Protein AF-A0A976LM24-F1 (afdb_monomer_lite)

Structure (mmCIF, N/CA/C/O backbone):
data_AF-A0A976LM24-F1
#
_entry.id   AF-A0A976LM24-F1
#
loop_
_atom_site.group_PDB
_atom_site.id
_atom_site.type_symbol
_atom_site.label_atom_id
_atom_site.label_alt_id
_atom_site.label_comp_id
_atom_site.label_asym_id
_atom_site.label_entity_id
_atom_site.label_seq_id
_atom_site.pdbx_PDB_ins_code
_atom_site.Cartn_x
_atom_site.Cartn_y
_atom_site.Cartn_z
_atom_site.occupancy
_atom_site.B_iso_or_equiv
_atom_site.auth_seq_id
_atom_site.auth_comp_id
_atom_site.auth_asym_id
_atom_site.auth_atom_id
_atom_site.pdbx_PDB_model_num
ATOM 1 N N . VAL A 1 1 ? -10.494 2.381 19.025 1.00 65.88 1 VAL A N 1
ATOM 2 C CA . VAL A 1 1 ? -9.481 1.334 18.736 1.00 65.88 1 VAL A CA 1
ATOM 3 C C . VAL A 1 1 ? -9.630 0.720 17.340 1.00 65.88 1 VAL A C 1
ATOM 5 O O . VAL A 1 1 ? -8.696 0.846 16.567 1.00 65.88 1 VAL A O 1
ATOM 8 N N . ARG A 1 2 ? -10.784 0.153 16.935 1.00 68.56 2 ARG A N 1
ATOM 9 C CA . ARG A 1 2 ? -10.962 -0.408 15.566 1.00 68.56 2 ARG A CA 1
ATOM 10 C C . ARG A 1 2 ? -10.611 0.566 14.424 1.00 68.56 2 ARG A C 1
ATOM 12 O O . ARG A 1 2 ? -9.947 0.168 13.478 1.00 68.56 2 ARG A O 1
ATOM 19 N N . ILE A 1 3 ? -11.016 1.837 14.533 1.00 76.50 3 ILE A N 1
ATOM 20 C CA . ILE A 1 3 ? -10.714 2.877 13.528 1.00 76.50 3 ILE A CA 1
ATOM 21 C C . ILE A 1 3 ? -9.214 3.212 13.473 1.00 76.50 3 ILE A C 1
ATOM 23 O O . ILE A 1 3 ? -8.713 3.493 12.394 1.00 76.50 3 ILE A O 1
ATOM 27 N N . LEU A 1 4 ? -8.484 3.131 14.595 1.00 80.94 4 LEU A N 1
ATOM 28 C CA . LEU A 1 4 ? -7.034 3.366 14.627 1.00 80.94 4 LEU A CA 1
ATOM 29 C C . LEU A 1 4 ? -6.302 2.310 13.789 1.00 80.94 4 LEU A C 1
ATOM 31 O O . LEU A 1 4 ? -5.548 2.672 12.899 1.00 80.94 4 LEU A O 1
ATOM 35 N N . PHE A 1 5 ? -6.611 1.027 13.998 1.00 74.25 5 PHE A N 1
ATOM 36 C CA . PHE A 1 5 ? -6.041 -0.072 13.209 1.00 74.25 5 PHE A CA 1
ATOM 37 C C . PHE A 1 5 ? -6.456 -0.023 11.730 1.00 74.25 5 PHE A C 1
ATOM 39 O O . PHE A 1 5 ? -5.657 -0.318 10.842 1.00 74.25 5 PHE A O 1
ATOM 46 N N . LEU A 1 6 ? -7.696 0.380 11.438 1.00 73.75 6 LEU A N 1
ATOM 47 C CA . LEU A 1 6 ? -8.150 0.620 10.063 1.00 73.75 6 LEU A CA 1
ATOM 48 C C . LEU A 1 6 ? -7.375 1.763 9.395 1.00 73.75 6 LEU A C 1
ATOM 50 O O . LEU A 1 6 ? -6.943 1.619 8.255 1.00 73.75 6 LEU A O 1
ATOM 54 N N . MET A 1 7 ? -7.152 2.873 10.099 1.00 82.06 7 MET A N 1
ATOM 55 C CA . MET A 1 7 ? -6.363 3.994 9.585 1.00 82.06 7 MET A CA 1
ATOM 56 C C . MET A 1 7 ? -4.892 3.621 9.412 1.00 82.06 7 MET A C 1
ATOM 58 O O . MET A 1 7 ? -4.327 3.878 8.355 1.00 82.06 7 MET A O 1
ATOM 62 N N . GLU A 1 8 ? -4.285 2.964 10.396 1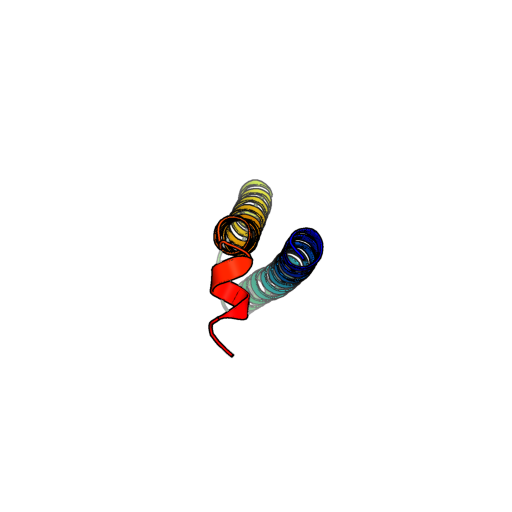.00 77.69 8 GLU A N 1
ATOM 63 C CA . GLU A 1 8 ? -2.895 2.514 10.339 1.00 77.69 8 GLU A CA 1
ATOM 64 C C . GLU A 1 8 ? -2.673 1.527 9.189 1.00 77.69 8 GLU A C 1
ATOM 66 O O . GLU A 1 8 ? -1.768 1.715 8.382 1.00 77.69 8 GLU A O 1
ATOM 71 N N . SER A 1 9 ? -3.556 0.539 9.024 1.00 74.50 9 SER A N 1
ATOM 72 C CA . SER A 1 9 ? -3.484 -0.391 7.891 1.00 74.50 9 SER A CA 1
ATOM 73 C C . SER A 1 9 ? -3.721 0.279 6.536 1.00 74.50 9 SER A C 1
ATOM 75 O O . SER A 1 9 ? -3.059 -0.072 5.560 1.00 74.50 9 SER A O 1
ATOM 77 N N . THR A 1 10 ? -4.598 1.282 6.454 1.00 76.62 10 THR A N 1
ATOM 78 C CA . THR A 1 10 ? -4.798 2.071 5.226 1.00 76.62 10 THR A CA 1
ATOM 79 C C . THR A 1 10 ? -3.549 2.895 4.890 1.00 76.62 10 THR A C 1
ATOM 81 O O . THR A 1 10 ? -3.107 2.927 3.743 1.00 76.62 10 THR A O 1
ATOM 84 N N . VAL A 1 11 ? -2.916 3.521 5.883 1.00 83.75 11 VAL A N 1
ATOM 85 C CA . VAL A 1 11 ? -1.676 4.290 5.685 1.00 83.75 11 VAL A CA 1
ATOM 86 C C . VAL A 1 11 ? -0.515 3.368 5.301 1.00 83.75 11 VAL A C 1
ATOM 88 O O . VAL A 1 11 ? 0.187 3.634 4.329 1.00 83.75 11 VAL A O 1
ATOM 91 N N . LEU A 1 12 ? -0.339 2.245 5.999 1.00 80.88 12 LEU A N 1
ATOM 92 C CA . LEU A 1 12 ? 0.719 1.277 5.701 1.00 80.88 12 LEU A CA 1
ATOM 93 C C . LEU A 1 12 ? 0.538 0.626 4.323 1.00 80.88 12 LEU A C 1
ATOM 95 O O . LEU A 1 12 ? 1.514 0.467 3.593 1.00 80.88 12 LEU A O 1
ATOM 99 N N . SER A 1 13 ? -0.693 0.287 3.930 1.00 74.00 13 SER A N 1
ATOM 100 C CA . SER A 1 13 ? -0.973 -0.296 2.610 1.00 74.00 13 SER A CA 1
ATOM 101 C C . SER A 1 13 ? -0.777 0.693 1.463 1.00 74.00 13 SER A C 1
ATOM 103 O O . SER A 1 13 ? -0.228 0.318 0.426 1.00 74.00 13 SER A O 1
ATOM 105 N N . THR A 1 14 ? -1.157 1.960 1.643 1.00 77.25 14 THR A N 1
ATOM 106 C CA . THR A 1 14 ? -0.930 3.006 0.631 1.00 77.25 14 THR A CA 1
ATOM 107 C C . THR A 1 14 ? 0.556 3.333 0.480 1.00 77.25 14 THR A C 1
ATOM 109 O O . THR A 1 14 ? 1.050 3.393 -0.646 1.00 77.25 14 THR A O 1
ATOM 112 N N . LEU A 1 15 ? 1.297 3.455 1.587 1.00 83.94 15 LEU A N 1
ATOM 113 C CA . LEU A 1 15 ? 2.751 3.641 1.561 1.00 83.94 15 LEU A CA 1
ATOM 114 C C . LEU A 1 15 ? 3.471 2.437 0.945 1.00 83.94 15 LEU A C 1
ATOM 116 O O . LEU A 1 15 ? 4.325 2.617 0.079 1.00 83.94 15 LEU A O 1
ATOM 120 N N . GLY A 1 16 ? 3.099 1.215 1.331 1.00 79.50 16 GLY A N 1
ATOM 121 C CA . GLY A 1 16 ? 3.652 -0.009 0.752 1.00 79.50 16 GLY A CA 1
ATOM 122 C C . GLY A 1 16 ? 3.411 -0.104 -0.757 1.00 79.50 16 GLY A C 1
ATOM 123 O O . GLY A 1 16 ? 4.333 -0.431 -1.502 1.00 79.50 16 GLY A O 1
ATOM 124 N N . GLY A 1 17 ? 2.210 0.257 -1.222 1.00 75.94 17 GLY A N 1
ATOM 125 C CA . GLY A 1 17 ? 1.875 0.300 -2.647 1.00 75.94 17 GLY A CA 1
ATOM 126 C C . GLY A 1 17 ? 2.689 1.337 -3.426 1.00 75.94 17 GLY A C 1
ATOM 127 O O . GLY A 1 17 ? 3.220 1.026 -4.491 1.00 75.94 17 GLY A O 1
ATOM 128 N N . LEU A 1 18 ? 2.853 2.548 -2.881 1.00 82.06 18 LEU A N 1
ATOM 129 C CA . LEU A 1 18 ? 3.682 3.598 -3.488 1.00 82.06 18 LEU A CA 1
ATOM 130 C C . LEU A 1 18 ? 5.154 3.181 -3.592 1.00 82.06 18 LEU A C 1
ATOM 132 O O . LEU A 1 18 ? 5.763 3.329 -4.653 1.00 82.06 18 LEU A O 1
ATOM 136 N N . VAL A 1 19 ? 5.718 2.621 -2.518 1.00 84.38 19 VAL A N 1
ATOM 137 C CA . VAL A 1 19 ? 7.102 2.127 -2.507 1.00 84.38 19 VAL A CA 1
ATOM 138 C C . VAL A 1 19 ? 7.266 0.960 -3.483 1.00 84.38 19 VAL A C 1
ATOM 140 O O . VAL A 1 19 ? 8.216 0.948 -4.263 1.00 84.38 19 VAL A O 1
ATOM 143 N N . GLY A 1 20 ? 6.324 0.015 -3.508 1.00 77.94 20 GLY A N 1
ATOM 144 C CA . GLY A 1 20 ? 6.333 -1.112 -4.442 1.00 77.94 20 GLY A CA 1
ATOM 145 C C . GLY A 1 20 ? 6.291 -0.674 -5.908 1.00 77.94 20 GLY A C 1
ATOM 146 O O . GLY A 1 20 ? 7.054 -1.192 -6.722 1.00 77.94 20 GLY A O 1
ATOM 147 N N . LEU A 1 21 ? 5.467 0.325 -6.245 1.00 78.12 21 LEU A N 1
ATOM 148 C CA . LE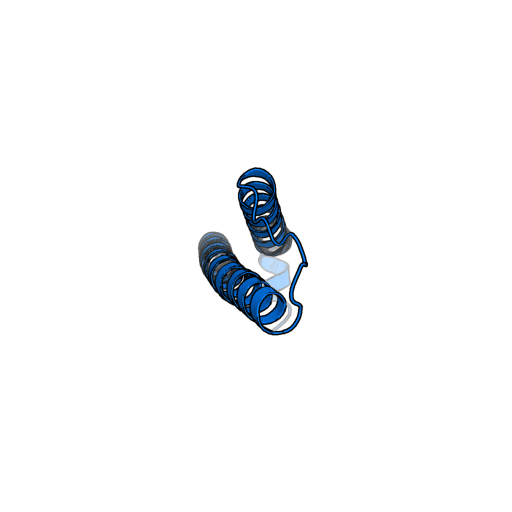U A 1 21 ? 5.426 0.920 -7.585 1.00 78.12 21 LEU A CA 1
ATOM 149 C C . LEU A 1 21 ? 6.742 1.609 -7.954 1.00 78.12 21 LEU A C 1
ATOM 151 O O . LEU A 1 21 ? 7.241 1.415 -9.064 1.00 78.12 21 LEU A O 1
ATOM 155 N N . ALA A 1 22 ? 7.324 2.387 -7.039 1.00 84.38 22 ALA A N 1
ATOM 156 C CA . ALA A 1 22 ? 8.602 3.056 -7.269 1.00 84.38 22 ALA A CA 1
ATOM 157 C C . ALA A 1 22 ? 9.734 2.042 -7.512 1.00 84.38 22 ALA A C 1
ATOM 159 O O . ALA A 1 22 ? 10.492 2.168 -8.472 1.00 84.38 22 ALA A O 1
ATOM 160 N N . VAL A 1 23 ? 9.807 0.991 -6.691 1.00 83.75 23 VAL A N 1
ATOM 161 C CA . VAL A 1 23 ? 10.803 -0.079 -6.840 1.00 83.75 23 VAL A CA 1
ATOM 162 C C . VAL A 1 23 ? 10.568 -0.880 -8.121 1.00 83.75 23 VAL A C 1
ATOM 164 O O . VAL A 1 23 ? 11.511 -1.103 -8.873 1.00 83.75 23 VAL A O 1
ATOM 167 N N . GLY A 1 24 ? 9.329 -1.281 -8.417 1.00 79.56 24 GLY A N 1
ATOM 168 C CA . GLY A 1 24 ? 9.005 -2.072 -9.607 1.00 79.56 24 GLY A CA 1
ATOM 169 C C . GLY A 1 24 ? 9.297 -1.334 -10.914 1.00 79.56 24 GLY A C 1
ATOM 170 O O . GLY A 1 24 ? 9.897 -1.899 -11.828 1.00 79.56 24 GLY A O 1
ATOM 171 N N . THR A 1 25 ? 8.938 -0.050 -10.992 1.00 77.06 25 THR A N 1
ATOM 172 C CA . THR A 1 25 ? 9.245 0.792 -12.161 1.00 77.06 25 THR A CA 1
ATOM 173 C C . THR A 1 25 ? 10.741 1.078 -12.283 1.00 77.06 25 THR A C 1
ATOM 175 O O . THR A 1 25 ? 11.286 0.984 -13.383 1.00 77.06 25 THR A O 1
ATOM 178 N N . GLY A 1 26 ? 11.427 1.344 -11.167 1.00 83.69 26 GLY A N 1
ATOM 179 C CA . GLY A 1 26 ? 12.879 1.514 -11.137 1.00 83.69 26 GLY A CA 1
ATOM 180 C C . GLY A 1 26 ? 13.624 0.266 -11.615 1.00 83.69 26 GLY A C 1
ATOM 181 O O . GLY A 1 26 ? 14.531 0.363 -12.442 1.00 83.69 26 GLY A O 1
ATOM 182 N N . LEU A 1 27 ? 13.196 -0.918 -11.171 1.00 82.69 27 LEU A N 1
ATOM 183 C CA . LEU A 1 27 ? 13.782 -2.190 -11.586 1.00 82.69 27 LEU A CA 1
ATOM 184 C C . LEU A 1 27 ? 13.537 -2.464 -13.077 1.00 82.69 27 LEU A C 1
ATOM 186 O O . LEU A 1 27 ? 14.456 -2.873 -13.782 1.00 82.69 27 LEU A O 1
ATOM 190 N N . ALA A 1 28 ? 12.334 -2.173 -13.582 1.00 78.50 28 ALA A N 1
ATOM 191 C CA . ALA A 1 28 ? 12.013 -2.290 -15.004 1.00 78.50 28 ALA A CA 1
ATOM 192 C C . ALA A 1 28 ? 12.884 -1.365 -15.876 1.00 78.50 28 ALA A C 1
ATOM 194 O O . ALA A 1 28 ? 13.378 -1.780 -16.926 1.00 78.50 28 ALA A O 1
ATOM 195 N N . TRP A 1 29 ? 13.121 -0.126 -15.429 1.00 80.69 29 TRP A N 1
ATOM 196 C CA . TRP A 1 29 ? 14.002 0.822 -16.115 1.00 80.69 29 TRP A CA 1
ATOM 197 C C . TRP A 1 29 ? 15.468 0.367 -16.104 1.00 80.69 29 TRP A C 1
ATOM 199 O O . TRP A 1 29 ? 16.151 0.426 -17.130 1.00 80.69 29 TRP A O 1
ATOM 209 N N . LEU A 1 30 ? 15.939 -0.159 -14.971 1.00 82.88 30 LEU A N 1
ATOM 210 C CA . LEU A 1 30 ? 17.287 -0.708 -14.848 1.00 82.88 30 LEU A CA 1
ATOM 211 C C . LEU A 1 30 ? 17.479 -1.912 -15.782 1.00 82.88 30 LEU A C 1
ATOM 213 O O . LEU A 1 30 ? 18.431 -1.945 -16.558 1.00 82.88 30 LEU A O 1
ATOM 217 N N . LEU A 1 31 ? 16.533 -2.855 -15.792 1.00 79.94 31 LEU A N 1
ATOM 218 C CA . LEU A 1 31 ? 16.556 -4.019 -16.684 1.00 79.94 31 LEU A CA 1
ATOM 219 C C . LEU A 1 31 ? 16.577 -3.614 -18.160 1.00 79.94 31 LEU A C 1
ATOM 221 O O . LEU A 1 31 ? 17.347 -4.178 -18.933 1.00 79.94 31 LEU A O 1
ATOM 225 N N . LYS A 1 32 ? 15.805 -2.590 -18.540 1.00 76.75 32 LYS A N 1
ATOM 226 C CA . LYS A 1 32 ? 15.823 -2.028 -19.898 1.00 76.75 32 LYS A CA 1
ATOM 227 C C . LYS A 1 32 ? 17.191 -1.452 -20.288 1.00 76.75 32 LYS A C 1
ATOM 229 O O . LYS A 1 32 ? 17.534 -1.445 -21.466 1.00 76.75 32 LYS A O 1
ATOM 234 N N . THR A 1 33 ? 17.960 -0.964 -19.316 1.00 77.31 33 THR A N 1
ATOM 235 C CA . THR A 1 33 ? 19.273 -0.340 -19.543 1.00 77.31 33 THR A CA 1
ATOM 236 C C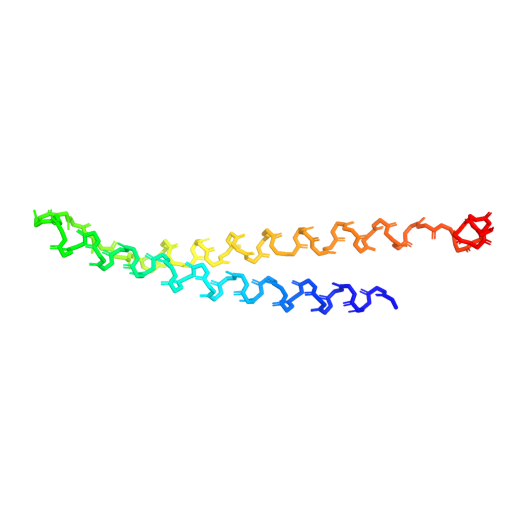 . THR A 1 33 ? 20.387 -1.384 -19.648 1.00 77.31 33 THR A C 1
ATOM 238 O O . THR A 1 33 ? 21.289 -1.238 -20.468 1.00 77.31 33 THR A O 1
ATOM 241 N N . PHE A 1 34 ? 20.319 -2.453 -18.848 1.00 77.50 34 PHE A N 1
ATOM 242 C CA . PHE A 1 34 ? 21.328 -3.520 -18.824 1.00 77.50 34 PHE A CA 1
ATOM 243 C C . PHE A 1 34 ? 21.095 -4.624 -19.860 1.00 77.50 34 PHE A C 1
ATOM 245 O O . PHE A 1 34 ? 22.044 -5.299 -20.252 1.00 77.50 34 PHE A O 1
ATOM 252 N N . VAL A 1 35 ? 19.854 -4.820 -20.307 1.00 74.19 35 VAL A N 1
ATOM 253 C CA . VAL A 1 35 ? 19.498 -5.880 -21.252 1.00 74.19 35 VAL A CA 1
ATOM 254 C C . VAL A 1 35 ? 18.888 -5.258 -22.503 1.00 74.19 35 VAL A C 1
ATOM 256 O O . VAL A 1 35 ? 17.687 -4.986 -22.587 1.00 74.19 35 VAL A O 1
ATOM 259 N N . SER A 1 36 ? 19.737 -5.031 -23.502 1.00 62.56 36 SER A N 1
ATOM 260 C CA . SER A 1 36 ? 19.321 -4.550 -24.815 1.00 62.56 36 SER A CA 1
ATOM 261 C C . SER A 1 36 ? 18.435 -5.595 -25.507 1.00 62.56 36 SER A C 1
ATOM 263 O O . SER A 1 36 ? 18.843 -6.727 -25.748 1.00 62.56 36 SER A O 1
ATOM 265 N N . GLY A 1 37 ? 17.192 -5.215 -25.819 1.00 64.56 37 GLY A N 1
ATOM 266 C CA . GLY A 1 37 ? 16.245 -6.059 -26.558 1.00 64.56 37 GLY A CA 1
ATOM 267 C C . GLY A 1 37 ? 15.196 -6.788 -25.715 1.00 64.56 37 GLY A C 1
ATOM 268 O O . GLY A 1 37 ? 14.333 -7.440 -26.296 1.00 64.56 37 GLY A O 1
ATOM 269 N N . LEU A 1 38 ? 15.197 -6.649 -24.382 1.00 59.34 38 LEU A N 1
ATOM 270 C CA . LEU A 1 38 ? 14.051 -7.078 -23.575 1.00 59.34 38 LEU A CA 1
ATOM 271 C C . LEU A 1 38 ? 12.851 -6.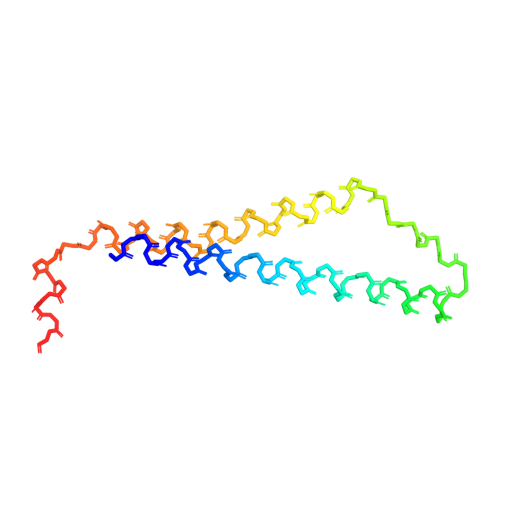169 -23.906 1.00 59.34 38 LEU A C 1
ATOM 273 O O . LEU A 1 38 ? 12.947 -4.954 -23.695 1.00 59.34 38 LEU A O 1
ATOM 277 N N . PRO A 1 39 ? 11.721 -6.709 -24.405 1.00 63.12 39 PRO A N 1
ATOM 278 C CA . PRO A 1 39 ? 10.505 -5.935 -24.606 1.00 63.12 39 PRO A CA 1
ATOM 279 C C . PRO A 1 39 ? 9.868 -5.652 -23.240 1.00 63.12 39 PRO A C 1
ATOM 281 O O . PRO A 1 39 ? 8.857 -6.236 -22.864 1.00 63.12 39 PRO A O 1
ATOM 284 N N . VAL A 1 40 ? 10.489 -4.754 -22.471 1.00 63.16 40 VAL A N 1
ATOM 285 C CA . VAL A 1 40 ? 9.923 -4.192 -21.246 1.00 63.16 40 VAL A CA 1
ATOM 286 C C . VAL A 1 40 ? 8.844 -3.205 -21.676 1.00 63.16 40 VAL A C 1
ATOM 288 O O . VAL A 1 40 ? 9.083 -2.003 -21.807 1.00 63.16 40 VAL A O 1
ATOM 291 N N . SER A 1 41 ? 7.661 -3.731 -21.982 1.00 66.62 41 SER A N 1
ATOM 292 C CA . SER A 1 41 ? 6.441 -2.942 -21.937 1.00 66.62 41 SER A CA 1
ATOM 293 C C . SER A 1 41 ? 5.904 -3.024 -20.511 1.00 66.62 41 SER A C 1
ATOM 295 O O . SER A 1 41 ? 6.009 -4.061 -19.857 1.00 66.62 41 SER A O 1
ATOM 297 N N . THR A 1 42 ? 5.360 -1.921 -20.009 1.00 65.94 42 THR A N 1
ATOM 298 C CA . THR A 1 42 ? 4.650 -1.882 -18.727 1.00 65.94 42 THR A CA 1
ATOM 299 C C . THR A 1 42 ? 3.174 -1.661 -19.058 1.00 65.94 42 THR A C 1
ATOM 301 O O . THR A 1 42 ? 2.720 -0.516 -19.036 1.00 65.94 42 THR A O 1
ATOM 304 N N . PRO A 1 43 ? 2.425 -2.701 -19.485 1.00 78.75 43 PRO A N 1
ATOM 305 C CA . PRO A 1 43 ? 1.033 -2.528 -19.871 1.00 78.75 43 PRO A CA 1
ATOM 306 C C . PRO A 1 43 ? 0.222 -2.066 -18.668 1.00 78.75 43 PRO A C 1
ATOM 308 O O . PRO A 1 43 ? 0.447 -2.516 -17.540 1.00 78.75 43 PRO A O 1
ATOM 311 N N . TRP A 1 44 ? -0.746 -1.190 -18.921 1.00 78.12 44 TRP A N 1
ATOM 312 C CA . TRP A 1 44 ? -1.579 -0.618 -17.868 1.00 78.12 44 TRP A CA 1
ATOM 313 C C . TRP A 1 44 ? -2.342 -1.694 -17.081 1.00 78.12 44 TRP A C 1
ATOM 315 O O . TRP A 1 44 ? -2.499 -1.564 -15.872 1.00 78.12 44 TRP A O 1
ATOM 325 N N . ASP A 1 45 ? -2.697 -2.807 -17.726 1.00 79.44 45 ASP A N 1
ATOM 326 C CA . ASP A 1 45 ? -3.368 -3.949 -17.096 1.00 79.44 45 ASP A CA 1
ATOM 327 C C . ASP A 1 45 ? -2.542 -4.570 -15.959 1.00 79.44 45 ASP A C 1
ATOM 329 O O . ASP A 1 45 ? -3.082 -4.887 -14.900 1.00 79.44 45 ASP A O 1
ATOM 333 N N . TYR A 1 46 ? -1.220 -4.687 -16.130 1.00 80.00 46 TYR A N 1
ATOM 334 C CA . TYR A 1 46 ? -0.336 -5.204 -15.080 1.00 80.00 46 TYR A CA 1
ATOM 335 C C . TYR A 1 46 ? -0.143 -4.195 -13.950 1.00 80.00 46 TYR A C 1
ATOM 337 O O . TYR A 1 46 ? -0.055 -4.592 -12.791 1.00 80.00 46 TYR A O 1
ATOM 345 N N . VAL A 1 47 ? -0.112 -2.896 -14.263 1.00 77.00 47 VAL A N 1
ATOM 346 C CA . VAL A 1 47 ? -0.028 -1.830 -13.252 1.00 77.00 47 VAL A CA 1
ATOM 347 C C . VAL A 1 47 ? -1.299 -1.801 -12.402 1.00 77.00 47 VAL A C 1
ATOM 349 O O . VAL A 1 47 ? -1.219 -1.792 -11.174 1.00 77.00 47 VAL A O 1
ATOM 352 N N . LEU A 1 48 ? -2.471 -1.851 -13.041 1.00 81.19 48 LEU A N 1
ATOM 353 C CA . LEU A 1 48 ? -3.766 -1.932 -12.367 1.00 81.19 48 LEU A CA 1
ATOM 354 C C . LEU A 1 48 ? -3.911 -3.231 -11.568 1.00 81.19 48 LEU A C 1
ATOM 356 O O . LEU A 1 48 ? -4.388 -3.196 -10.436 1.00 81.19 48 LEU A O 1
ATOM 360 N N . GLY A 1 49 ? -3.457 -4.360 -12.117 1.00 84.5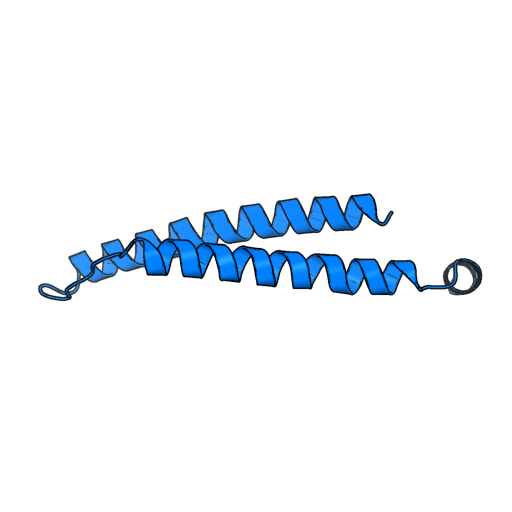6 49 GLY A N 1
ATOM 361 C CA . GLY A 1 49 ? -3.436 -5.644 -11.419 1.00 84.56 49 GLY A CA 1
ATOM 362 C C . GLY A 1 49 ? -2.550 -5.614 -10.174 1.00 84.56 49 GLY A C 1
ATOM 363 O O . GLY A 1 49 ? -2.987 -6.015 -9.097 1.00 84.56 49 GLY A O 1
ATOM 364 N N . ALA A 1 50 ? -1.335 -5.071 -10.285 1.00 78.44 50 ALA A N 1
ATOM 365 C CA . ALA A 1 50 ? -0.417 -4.916 -9.160 1.00 78.44 50 ALA A CA 1
ATOM 366 C C . ALA A 1 50 ? -0.985 -3.984 -8.076 1.00 78.44 50 ALA A C 1
ATOM 368 O O . ALA A 1 50 ? -0.922 -4.311 -6.890 1.00 78.44 50 ALA A O 1
ATOM 369 N N . LEU A 1 51 ? -1.602 -2.864 -8.470 1.00 78.06 51 LEU A N 1
ATOM 370 C CA . LEU A 1 51 ? -2.319 -1.971 -7.554 1.00 78.06 51 LEU A CA 1
ATOM 371 C C . LEU A 1 51 ? -3.480 -2.687 -6.853 1.00 78.06 51 LEU A C 1
ATOM 373 O O . LEU A 1 51 ? -3.609 -2.592 -5.634 1.00 78.06 51 LEU A O 1
ATOM 377 N N . GLY A 1 52 ? -4.291 -3.443 -7.596 1.00 84.19 52 GLY A N 1
ATOM 378 C CA . GLY A 1 52 ? -5.405 -4.215 -7.045 1.00 84.19 52 GLY A CA 1
ATOM 379 C C . GLY A 1 52 ? -4.947 -5.255 -6.023 1.00 84.19 52 GLY A C 1
ATOM 380 O O . GLY A 1 52 ? -5.510 -5.341 -4.932 1.00 84.19 52 GLY A O 1
ATOM 381 N N . VAL A 1 53 ? -3.878 -5.995 -6.331 1.00 83.94 53 VAL A N 1
ATOM 382 C CA . VAL A 1 53 ? -3.271 -6.966 -5.409 1.00 83.94 53 VAL A CA 1
ATOM 383 C C . VAL A 1 53 ? -2.698 -6.271 -4.171 1.00 83.94 53 VAL A C 1
ATOM 385 O O . VAL A 1 53 ? -2.929 -6.736 -3.057 1.00 83.94 53 VAL A O 1
ATOM 388 N N . SER A 1 54 ? -2.014 -5.135 -4.329 1.00 77.31 54 SER A N 1
ATOM 389 C CA . SER A 1 54 ? -1.483 -4.352 -3.203 1.00 77.31 54 SER A CA 1
ATOM 390 C C . SER A 1 54 ? -2.591 -3.888 -2.255 1.00 77.31 54 SER A C 1
ATOM 392 O O . SER A 1 54 ? -2.453 -4.009 -1.037 1.00 77.31 54 SER A O 1
ATOM 394 N N . VAL A 1 55 ? -3.701 -3.381 -2.798 1.00 77.12 55 VAL A N 1
ATOM 395 C CA . VAL A 1 55 ? -4.867 -2.960 -2.008 1.00 77.12 55 VAL A CA 1
ATOM 396 C C . VAL A 1 55 ? -5.505 -4.157 -1.305 1.00 77.12 55 VAL A C 1
ATOM 398 O O . VAL A 1 55 ? -5.793 -4.074 -0.114 1.00 77.12 55 VAL A O 1
ATOM 401 N N . LEU A 1 56 ? -5.680 -5.285 -2.000 1.00 84.31 56 LEU A N 1
ATOM 402 C CA . LEU A 1 56 ? -6.231 -6.510 -1.414 1.00 84.31 56 LEU A CA 1
ATOM 403 C C . LEU A 1 56 ? -5.389 -7.025 -0.246 1.00 84.31 56 LEU A C 1
ATOM 405 O O . LEU A 1 56 ? -5.937 -7.313 0.816 1.00 84.31 56 LEU A O 1
ATOM 409 N N . ILE A 1 57 ? -4.069 -7.119 -0.422 1.00 81.31 57 ILE A N 1
ATOM 410 C CA . ILE A 1 57 ? -3.152 -7.575 0.630 1.00 81.31 57 ILE A CA 1
ATOM 411 C C . ILE A 1 57 ? -3.158 -6.587 1.800 1.00 81.31 57 ILE A C 1
ATOM 413 O O . ILE A 1 57 ? -3.251 -7.007 2.951 1.00 81.31 57 ILE A O 1
ATOM 417 N N . GLY A 1 58 ? -3.120 -5.282 1.519 1.00 73.88 58 GLY A N 1
ATOM 418 C CA . GLY A 1 58 ? -3.174 -4.234 2.534 1.00 73.88 58 GLY A CA 1
ATOM 419 C C . GLY A 1 58 ? -4.452 -4.262 3.374 1.00 73.88 58 GLY A C 1
ATOM 420 O O . GLY A 1 58 ? -4.398 -4.235 4.604 1.00 73.88 58 GLY A O 1
ATOM 421 N N . LEU A 1 59 ? -5.605 -4.396 2.716 1.00 75.00 59 LEU A N 1
ATOM 422 C CA . LEU A 1 59 ? -6.896 -4.551 3.380 1.00 75.00 59 LEU A CA 1
ATOM 423 C C . LEU A 1 59 ? -6.971 -5.861 4.162 1.00 75.00 59 LEU A C 1
ATOM 425 O O . LEU A 1 59 ? -7.424 -5.848 5.301 1.00 75.00 59 LEU A O 1
ATOM 429 N N . ALA A 1 60 ? -6.506 -6.983 3.610 1.00 78.88 60 ALA A N 1
ATOM 430 C CA . ALA A 1 60 ? -6.491 -8.257 4.324 1.00 78.88 60 ALA A CA 1
ATOM 431 C C . ALA A 1 60 ? -5.628 -8.176 5.594 1.00 78.88 60 ALA A C 1
ATOM 433 O O . ALA A 1 60 ? -6.074 -8.574 6.671 1.00 78.88 60 ALA A O 1
ATOM 434 N N . ALA A 1 61 ? -4.433 -7.590 5.490 1.00 73.44 61 ALA A N 1
ATOM 435 C CA . ALA A 1 61 ? -3.522 -7.396 6.612 1.00 73.44 61 ALA A CA 1
ATOM 436 C C . ALA A 1 61 ? -4.071 -6.434 7.681 1.00 73.44 61 ALA A C 1
ATOM 438 O O . ALA A 1 61 ? -3.701 -6.572 8.838 1.00 73.44 61 ALA A O 1
ATOM 439 N N . GLY A 1 62 ? -4.960 -5.497 7.336 1.00 67.50 62 GLY A N 1
ATOM 440 C CA . GLY A 1 62 ? -5.594 -4.575 8.288 1.00 67.50 62 GLY A CA 1
ATOM 441 C C . GLY A 1 62 ? -6.912 -5.061 8.887 1.00 67.50 62 GLY A C 1
ATOM 442 O O . GLY A 1 62 ? -7.142 -4.989 10.096 1.00 67.50 62 GLY A O 1
ATOM 443 N N . VAL A 1 63 ? -7.795 -5.584 8.039 1.00 72.31 63 VAL A N 1
ATOM 444 C CA . VAL A 1 63 ? -9.158 -5.985 8.401 1.00 72.31 63 VAL A CA 1
ATOM 445 C C . VAL A 1 63 ? -9.151 -7.275 9.215 1.00 72.31 63 VAL A C 1
ATOM 447 O O . VAL A 1 63 ? -9.885 -7.373 10.196 1.00 72.31 63 VAL A O 1
ATOM 450 N N . VAL A 1 64 ? -8.306 -8.255 8.876 1.00 74.00 64 VAL A N 1
ATOM 451 C CA . VAL A 1 64 ? -8.222 -9.523 9.621 1.00 74.00 64 VAL A CA 1
ATOM 452 C C . VAL A 1 64 ? -7.835 -9.312 11.095 1.00 74.00 64 VAL A C 1
ATOM 454 O O . VAL A 1 64 ? -8.576 -9.797 11.956 1.00 74.00 64 VAL A O 1
ATOM 457 N N . PRO A 1 65 ? -6.755 -8.584 11.450 1.00 67.75 65 PRO A N 1
ATOM 458 C CA . PRO A 1 65 ? -6.447 -8.312 12.854 1.00 67.75 65 PRO A CA 1
ATOM 459 C C . PRO A 1 65 ? -7.477 -7.391 13.516 1.00 67.75 65 PRO A C 1
ATOM 461 O O . PRO A 1 65 ? -7.846 -7.647 14.661 1.00 67.75 65 PRO 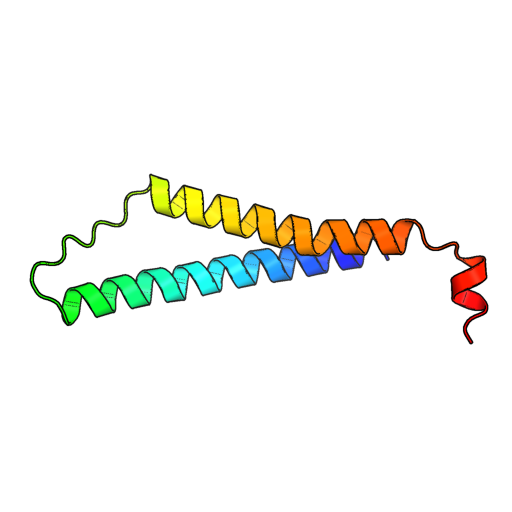A O 1
ATOM 464 N N . ALA A 1 66 ? -8.029 -6.396 12.809 1.00 70.38 66 ALA A N 1
ATOM 465 C CA . ALA A 1 66 ? -9.088 -5.545 13.359 1.00 70.38 66 ALA A CA 1
ATOM 466 C C . ALA A 1 66 ? -10.351 -6.347 13.725 1.00 70.38 66 ALA A C 1
ATOM 468 O O . ALA A 1 66 ? -10.956 -6.095 14.766 1.00 70.38 66 ALA A O 1
ATOM 469 N N . MET A 1 67 ? -10.727 -7.346 12.915 1.00 70.06 67 MET A N 1
ATOM 470 C CA . MET A 1 67 ? -11.828 -8.273 13.205 1.00 70.06 67 MET A CA 1
ATOM 471 C C . MET A 1 67 ? -11.524 -9.229 14.363 1.00 70.06 67 MET A C 1
ATOM 473 O O . MET A 1 67 ? -12.449 -9.638 15.064 1.00 70.06 67 MET A O 1
ATOM 477 N N . ARG A 1 68 ? -10.257 -9.596 14.579 1.00 71.25 68 ARG A N 1
ATOM 478 C CA . ARG A 1 68 ? -9.850 -10.394 15.746 1.00 71.25 68 ARG A CA 1
ATOM 479 C C . ARG A 1 68 ? -9.913 -9.560 17.026 1.00 71.25 68 ARG A C 1
ATOM 481 O O . ARG A 1 68 ? -10.569 -9.974 17.972 1.00 71.25 68 ARG A O 1
ATOM 488 N N . ALA A 1 69 ? -9.357 -8.348 17.015 1.00 68.31 69 ALA A N 1
ATOM 489 C CA . ALA A 1 69 ? -9.424 -7.417 18.145 1.00 68.31 69 ALA A CA 1
ATOM 490 C C . ALA A 1 69 ? -10.868 -7.016 18.491 1.00 68.31 69 ALA A C 1
ATOM 492 O O . ALA A 1 69 ? -11.231 -6.839 19.645 1.00 68.31 69 ALA A O 1
ATOM 493 N N . ALA A 1 70 ? -11.719 -6.913 17.472 1.00 68.94 70 ALA A N 1
ATOM 494 C CA . ALA A 1 70 ? -13.145 -6.659 17.592 1.00 68.94 70 ALA A CA 1
ATOM 495 C C . ALA A 1 70 ? -13.931 -7.724 18.371 1.00 68.94 70 ALA A C 1
ATOM 497 O O . ALA A 1 70 ? -15.007 -7.395 18.871 1.00 68.94 70 ALA A O 1
ATOM 498 N N . ARG A 1 71 ? -13.447 -8.969 18.381 1.00 68.88 71 ARG A N 1
ATOM 499 C CA . ARG A 1 71 ? -14.103 -10.135 18.986 1.00 68.88 71 ARG A CA 1
ATOM 500 C C . ARG A 1 71 ? -13.512 -10.514 20.344 1.00 68.88 71 ARG A C 1
ATOM 502 O O . ARG A 1 71 ? -14.050 -11.419 20.967 1.00 68.88 71 ARG A O 1
ATOM 509 N N . LEU A 1 72 ? -12.430 -9.861 20.776 1.00 65.00 72 LEU A N 1
ATOM 510 C CA . LEU A 1 72 ? -11.908 -10.031 22.128 1.00 65.00 72 LEU A CA 1
ATOM 511 C C . LEU A 1 72 ? -12.919 -9.453 23.116 1.00 65.00 72 LEU A C 1
ATOM 513 O O . LEU A 1 72 ? -13.345 -8.304 22.973 1.00 65.00 72 LEU A O 1
ATOM 517 N N . ASP A 1 73 ? -13.319 -10.277 24.080 1.00 66.06 73 ASP A N 1
ATOM 518 C CA . ASP A 1 73 ? -14.213 -9.866 25.151 1.00 66.06 73 ASP A CA 1
ATOM 519 C C . ASP A 1 73 ? -13.451 -8.867 26.042 1.00 66.06 73 ASP A C 1
ATOM 521 O O . ASP A 1 73 ? -12.384 -9.210 26.564 1.00 66.06 73 ASP A O 1
ATOM 525 N N . PRO A 1 74 ? -13.913 -7.612 26.186 1.00 62.09 74 PRO A N 1
ATOM 526 C CA . PRO A 1 74 ? -13.182 -6.581 26.925 1.00 62.09 74 PRO A CA 1
ATOM 527 C C . PRO A 1 74 ? -12.923 -6.957 28.390 1.00 62.09 74 PRO A C 1
ATOM 529 O O . PRO A 1 74 ? -11.997 -6.422 28.991 1.00 62.09 74 PRO A O 1
ATOM 532 N N . VAL A 1 75 ? -13.704 -7.886 28.952 1.00 63.56 75 VAL A N 1
ATOM 533 C CA . VAL A 1 75 ? -13.512 -8.410 30.312 1.00 63.56 75 VAL A CA 1
ATOM 534 C C . VAL A 1 75 ? -12.297 -9.347 30.405 1.00 63.56 75 VAL A C 1
ATOM 536 O O . VAL A 1 75 ? -11.615 -9.340 31.425 1.00 63.56 75 VAL A O 1
ATOM 539 N N . GLU A 1 76 ? -11.990 -10.114 29.354 1.00 64.88 76 GLU A N 1
ATOM 540 C CA . GLU A 1 76 ? -10.805 -10.989 29.288 1.00 64.88 76 GLU A CA 1
ATOM 541 C C . GLU A 1 76 ? -9.526 -10.158 29.090 1.00 64.88 76 GLU A C 1
ATOM 543 O O . GLU A 1 76 ? -8.519 -10.392 29.745 1.00 64.88 76 GLU A O 1
ATOM 548 N N . ALA A 1 77 ? -9.592 -9.113 28.256 1.00 62.22 77 ALA A N 1
ATOM 549 C CA . ALA A 1 77 ? -8.455 -8.229 27.977 1.00 62.22 77 ALA A CA 1
ATOM 550 C C . ALA A 1 77 ? -7.987 -7.402 29.194 1.00 62.22 77 ALA A C 1
ATOM 552 O O . ALA A 1 77 ? -6.859 -6.924 29.202 1.00 62.22 77 ALA A O 1
ATOM 553 N N . LEU A 1 78 ? -8.851 -7.226 30.201 1.00 61.44 78 LEU A N 1
ATOM 554 C CA . LEU A 1 78 ? -8.550 -6.571 31.483 1.00 61.44 78 LEU A CA 1
ATOM 555 C C . LEU A 1 78 ? -8.078 -7.553 32.570 1.00 61.44 78 LEU A C 1
ATOM 557 O O . LEU A 1 78 ? -7.678 -7.116 33.642 1.00 61.44 78 LEU A O 1
ATOM 561 N N . ARG A 1 79 ? -8.177 -8.867 32.331 1.00 63.19 79 ARG A N 1
ATOM 562 C CA . ARG A 1 79 ? -7.767 -9.923 33.275 1.00 63.19 79 ARG A CA 1
ATOM 563 C C . ARG A 1 79 ? -6.344 -10.432 33.051 1.00 63.19 79 ARG A C 1
ATOM 565 O O . ARG A 1 79 ? -5.839 -11.139 33.914 1.00 63.19 79 ARG A O 1
ATOM 572 N N . ASP A 1 80 ? -5.742 -10.085 31.916 1.00 58.34 80 ASP A N 1
ATOM 573 C CA . ASP A 1 80 ? -4.351 -10.408 31.576 1.00 58.34 80 ASP A CA 1
ATOM 574 C C . ASP A 1 80 ? -3.331 -9.382 32.134 1.00 58.34 80 ASP A C 1
ATOM 576 O O . ASP A 1 80 ? -2.143 -9.471 31.818 1.00 58.34 80 ASP A O 1
ATOM 580 N N . GLU A 1 81 ? -3.768 -8.429 32.972 1.00 50.00 81 GLU A N 1
ATOM 581 C CA . GLU A 1 81 ? -2.901 -7.647 33.882 1.00 50.00 81 GLU A CA 1
ATOM 582 C C . GLU A 1 81 ? -2.786 -8.326 35.254 1.00 50.00 81 GLU A C 1
ATOM 584 O O . GLU A 1 81 ? -1.641 -8.432 35.755 1.00 50.00 81 GLU A O 1
#

Sequence (81 aa):
VRILFLMESTVLSTLGGLVGLAVGTGLAWLLKTFVSGLPVSTPWDYVLGALGVSVLIGLAAGVVPAMRAARLDPVEALRDE

pLDDT: mean 74.24, std 7.68, range [50.0, 84.56]

Secondary structure (DSSP, 8-state):
-HHHHHHHHHHHHHHHHHHHHHHHHHHHHHHHHHSTT------HHHHHHHHHHHHHHHHHHHHHHHHHHTTS-HHHHTT--

Foldseek 3Di:
DLVVLVVVLVVVLVVVLVVCVVVVVVVLVVCCVVDPPPPSDPDVVVNVVSNVVSVVVSCCVRVVVSVVVVPPDVVVVVVVD

Radius of gyration: 19.22 Å; chains: 1; bounding box: 36×15×60 Å